Protein AF-A0A531KRN6-F1 (afdb_monomer)

Foldseek 3Di:
DVVVVQVQQVVLLVLQQVLQPPQFQWHWDWDPDPVPDRFIKIKIAGDCRLVDQQVRLQVQQCPDVVRDHWQCPCSVVRITIDGSPPDDPPVSVVSSVSSNVSSVD

Secondary structure (DSSP, 8-state):
-HHHHHHHHHHHHHHHHHHHTT-TTEEEEEEE-TT--S-EEEEEEE-GGGT--HHHHHHHHHTSSS----B-TTGGGTEEEE--TTPPTTHHHHHHHHHHHHHT-

Solvent-accessible surface area (backbone atoms only — not comparable to full-atom values): 5874 Å² total; per-residue (Å²): 112,71,69,64,52,52,53,52,32,52,50,37,45,50,50,42,40,62,48,46,60,88,44,61,35,46,49,67,45,81,40,72,38,91,86,69,54,102,44,65,30,33,38,38,38,37,34,73,72,46,76,34,49,26,54,52,45,47,50,54,36,42,71,38,89,77,58,44,86,58,53,54,94,45,19,94,77,30,21,34,34,46,70,51,71,92,64,56,96,68,47,55,58,52,52,27,51,50,54,41,58,68,70,72,111

Sequence (105 aa):
DHAGIRKREEAALRLWKDALQGLPGIAAHIIPDPTGNPLDRLQVFVTPESRFTAAGLASALAAGTPPIIVRNHEVERGHFFLDPCNLHPGEAEIVAERLRAVLST

pLDDT: mean 93.49, std 7.68, range [62.06, 98.56]

Mean predicted aligned error: 3.15 Å

Structure (mmCIF, N/CA/C/O backbone):
data_AF-A0A531KRN6-F1
#
_entry.id   AF-A0A531KRN6-F1
#
loop_
_atom_site.group_PDB
_atom_site.id
_atom_site.type_symbol
_atom_site.label_atom_id
_atom_site.label_alt_id
_atom_site.label_comp_id
_atom_site.label_asym_id
_atom_site.label_entity_id
_atom_site.label_seq_id
_atom_site.pdbx_PDB_ins_code
_atom_site.Cartn_x
_atom_site.Cartn_y
_atom_site.Cartn_z
_atom_site.occupancy
_atom_site.B_iso_or_equiv
_atom_site.auth_seq_id
_atom_site.auth_comp_id
_atom_site.auth_asym_id
_atom_site.auth_atom_id
_atom_site.pdbx_PDB_model_num
ATOM 1 N N . ASP A 1 1 ? 18.448 -13.784 -12.358 1.00 62.06 1 ASP A N 1
ATOM 2 C CA . ASP A 1 1 ? 18.038 -13.145 -13.621 1.00 62.06 1 ASP A CA 1
ATOM 3 C C . ASP A 1 1 ? 17.090 -11.992 -13.308 1.00 62.06 1 ASP A C 1
ATOM 5 O O . ASP A 1 1 ? 16.149 -12.177 -12.539 1.00 62.06 1 ASP A O 1
ATOM 9 N N . HIS A 1 2 ? 17.362 -10.811 -13.863 1.00 71.62 2 HIS A N 1
ATOM 10 C CA . HIS A 1 2 ? 16.570 -9.595 -13.662 1.00 71.62 2 HIS A CA 1
ATOM 11 C C . HIS A 1 2 ? 15.141 -9.732 -14.202 1.00 71.62 2 HIS A C 1
ATOM 13 O O . HIS A 1 2 ? 14.221 -9.139 -13.647 1.00 71.62 2 HIS A O 1
ATOM 19 N N . ALA A 1 3 ? 14.924 -10.543 -15.245 1.00 73.25 3 ALA A N 1
ATOM 20 C CA . ALA A 1 3 ? 13.583 -10.760 -15.785 1.00 73.25 3 ALA A CA 1
ATOM 21 C C . ALA A 1 3 ? 12.670 -11.515 -14.801 1.00 73.25 3 ALA A C 1
ATOM 23 O O . ALA A 1 3 ? 11.485 -11.203 -14.693 1.00 73.25 3 ALA A O 1
ATOM 24 N N . GLY A 1 4 ? 13.220 -12.479 -14.055 1.00 76.75 4 GLY A N 1
ATOM 25 C CA . GLY A 1 4 ? 12.479 -13.226 -13.036 1.00 76.75 4 GLY A CA 1
ATOM 26 C C . GLY A 1 4 ? 12.090 -12.377 -11.822 1.00 76.75 4 GLY A C 1
ATOM 27 O O . GLY A 1 4 ? 11.001 -12.556 -11.287 1.00 76.75 4 GLY A O 1
ATOM 28 N N . ILE A 1 5 ? 12.951 -11.435 -11.422 1.00 82.25 5 ILE A N 1
ATOM 29 C CA . ILE A 1 5 ? 12.674 -10.489 -10.328 1.00 82.25 5 ILE A CA 1
ATOM 30 C C . ILE A 1 5 ? 11.548 -9.536 -10.741 1.00 82.25 5 ILE A C 1
ATOM 32 O O . ILE A 1 5 ? 10.522 -9.495 -10.068 1.00 82.25 5 ILE A O 1
ATOM 36 N N . ARG A 1 6 ? 11.666 -8.906 -11.918 1.00 85.12 6 ARG A N 1
ATOM 37 C CA . ARG A 1 6 ? 10.645 -7.977 -12.427 1.00 85.12 6 ARG A CA 1
ATOM 38 C C . ARG A 1 6 ? 9.262 -8.610 -12.554 1.00 85.12 6 ARG A C 1
ATOM 40 O O . ARG A 1 6 ? 8.272 -7.992 -12.191 1.00 85.12 6 ARG A O 1
ATOM 47 N N . LYS A 1 7 ? 9.177 -9.863 -13.018 1.00 87.44 7 LYS A N 1
ATOM 48 C CA . LYS A 1 7 ? 7.892 -10.584 -13.099 1.00 87.44 7 LYS A CA 1
ATOM 49 C C . LYS A 1 7 ? 7.238 -10.791 -11.732 1.00 87.44 7 LYS A C 1
ATOM 51 O O . LYS A 1 7 ? 6.017 -10.735 -11.635 1.00 87.44 7 LYS A O 1
ATOM 56 N N . ARG A 1 8 ? 8.029 -11.061 -10.688 1.00 89.94 8 ARG A N 1
ATOM 57 C CA . ARG A 1 8 ? 7.511 -11.226 -9.319 1.00 89.94 8 ARG A CA 1
ATOM 58 C C . ARG A 1 8 ? 7.061 -9.894 -8.736 1.00 89.94 8 ARG A C 1
ATOM 60 O O . ARG A 1 8 ? 5.998 -9.839 -8.132 1.00 89.94 8 ARG A O 1
ATOM 67 N N . GLU A 1 9 ? 7.835 -8.839 -8.964 1.00 93.81 9 GLU A N 1
ATOM 68 C CA . GLU A 1 9 ? 7.487 -7.485 -8.533 1.00 93.81 9 GLU A CA 1
ATOM 69 C C . GLU A 1 9 ? 6.186 -7.011 -9.194 1.00 93.81 9 GLU A C 1
ATOM 71 O O . GLU A 1 9 ? 5.270 -6.561 -8.510 1.00 93.81 9 GLU A O 1
ATOM 76 N N . GLU A 1 10 ? 6.045 -7.214 -10.507 1.00 94.06 10 GLU A N 1
ATOM 77 C CA . GLU A 1 10 ? 4.817 -6.900 -11.241 1.00 94.06 10 GLU A CA 1
ATOM 78 C C . GLU A 1 10 ? 3.612 -7.705 -10.723 1.00 94.06 10 GLU A C 1
ATOM 80 O O . GLU A 1 10 ? 2.517 -7.160 -10.565 1.00 94.06 10 GLU A O 1
ATOM 85 N N . ALA A 1 11 ? 3.802 -8.994 -10.424 1.00 95.69 11 ALA A N 1
ATOM 86 C CA . ALA A 1 11 ? 2.746 -9.833 -9.862 1.00 95.69 11 ALA A CA 1
ATOM 87 C C . ALA A 1 11 ? 2.291 -9.337 -8.479 1.00 95.69 11 ALA A C 1
ATOM 89 O O . ALA A 1 11 ? 1.087 -9.262 -8.236 1.00 95.69 11 ALA A O 1
ATOM 90 N N . ALA A 1 12 ? 3.225 -8.938 -7.608 1.00 97.69 12 ALA A N 1
ATOM 91 C CA . ALA A 1 12 ? 2.905 -8.363 -6.301 1.00 97.69 12 ALA A CA 1
ATOM 92 C C . ALA A 1 12 ? 2.122 -7.046 -6.436 1.00 97.69 12 ALA A C 1
ATOM 94 O O . ALA A 1 12 ? 1.084 -6.873 -5.799 1.00 97.69 12 ALA A O 1
ATOM 95 N N . LEU A 1 13 ? 2.552 -6.152 -7.332 1.00 97.88 13 LEU A N 1
ATOM 96 C CA . LEU A 1 13 ? 1.861 -4.886 -7.593 1.00 97.88 13 LEU A CA 1
ATOM 97 C C . LEU A 1 13 ? 0.427 -5.094 -8.090 1.00 97.88 13 LEU A C 1
ATOM 99 O O . LEU A 1 13 ? -0.492 -4.416 -7.625 1.00 97.88 13 LEU A O 1
ATOM 103 N N . ARG A 1 14 ? 0.224 -6.036 -9.020 1.00 98.06 14 ARG A N 1
ATOM 104 C CA . ARG A 1 14 ? -1.111 -6.394 -9.522 1.00 98.06 14 ARG A CA 1
ATOM 105 C C . ARG A 1 14 ? -1.981 -6.971 -8.409 1.00 98.06 14 ARG A C 1
ATOM 107 O O . ARG A 1 14 ? -3.098 -6.500 -8.227 1.00 98.06 14 ARG A O 1
ATOM 114 N N . LEU A 1 15 ? -1.443 -7.903 -7.622 1.00 98.44 15 LEU A N 1
ATOM 115 C CA . LEU A 1 15 ? -2.144 -8.501 -6.486 1.00 98.44 15 LEU A CA 1
ATOM 116 C C . LEU A 1 15 ? -2.624 -7.440 -5.489 1.00 98.44 15 LEU A C 1
ATOM 118 O O . LEU A 1 15 ? -3.788 -7.443 -5.096 1.00 98.44 15 LEU A O 1
ATOM 122 N N . TRP A 1 16 ? -1.754 -6.512 -5.091 1.00 98.56 16 TRP A N 1
ATOM 123 C CA . TRP A 1 16 ? -2.110 -5.450 -4.147 1.00 98.56 16 TRP A CA 1
ATOM 124 C C . TRP A 1 16 ? -3.102 -4.456 -4.734 1.00 98.56 16 TRP A C 1
ATOM 126 O O . TRP A 1 16 ? -4.036 -4.041 -4.049 1.00 98.56 16 TRP A O 1
ATOM 136 N N . LYS A 1 17 ? -2.944 -4.097 -6.011 1.00 98.50 17 LYS A N 1
ATOM 137 C CA . LYS A 1 17 ? -3.906 -3.242 -6.704 1.00 98.50 17 LYS A CA 1
ATOM 138 C C . LYS A 1 17 ? -5.293 -3.881 -6.697 1.00 98.50 17 LYS A C 1
ATOM 140 O O . LYS A 1 17 ? -6.255 -3.211 -6.333 1.00 98.50 17 LYS A O 1
ATOM 145 N N . ASP A 1 18 ? -5.386 -5.158 -7.050 1.00 98.19 18 ASP A N 1
ATOM 146 C CA . ASP A 1 18 ? -6.639 -5.919 -7.074 1.00 98.19 18 ASP A CA 1
ATOM 147 C C . ASP A 1 18 ? -7.206 -6.123 -5.659 1.00 98.19 18 ASP A C 1
ATOM 149 O O . ASP A 1 18 ? -8.422 -6.142 -5.458 1.00 98.19 18 ASP A O 1
ATOM 153 N N . ALA A 1 19 ? -6.340 -6.205 -4.645 1.00 97.62 19 ALA A N 1
ATOM 154 C CA . ALA A 1 19 ? -6.753 -6.266 -3.249 1.00 97.62 19 ALA A CA 1
ATOM 155 C C . ALA A 1 19 ? -7.509 -5.012 -2.791 1.00 97.62 19 ALA A C 1
ATOM 157 O O . ALA A 1 19 ? -8.439 -5.132 -1.992 1.00 97.62 19 ALA A O 1
ATOM 158 N N . LEU A 1 20 ? -7.126 -3.847 -3.320 1.00 97.56 20 LEU A N 1
ATOM 159 C CA . LEU A 1 20 ? -7.679 -2.537 -2.976 1.00 97.56 20 LEU A CA 1
ATOM 160 C C . LEU A 1 20 ? -8.854 -2.102 -3.867 1.00 97.56 20 LEU A C 1
ATOM 162 O O . LEU A 1 20 ? -9.502 -1.096 -3.575 1.00 97.56 20 LEU A O 1
ATOM 166 N N . GLN A 1 21 ? -9.137 -2.816 -4.962 1.00 96.31 21 GLN A N 1
ATOM 167 C CA . GLN A 1 21 ? -10.203 -2.428 -5.885 1.00 96.31 21 GLN A CA 1
ATOM 168 C C . GLN A 1 21 ? -11.581 -2.438 -5.214 1.00 96.31 21 GLN A C 1
ATOM 170 O O . GLN A 1 21 ? -11.978 -3.409 -4.577 1.00 96.31 21 GLN A O 1
ATOM 175 N N . GLY A 1 22 ? -12.332 -1.353 -5.418 1.00 94.62 22 GLY A N 1
ATOM 176 C CA . GLY A 1 22 ? -13.706 -1.213 -4.931 1.00 94.62 22 GLY A CA 1
ATOM 177 C C . GLY A 1 22 ? -13.830 -0.832 -3.455 1.00 94.62 22 GLY A C 1
ATOM 178 O O . GLY A 1 22 ? -14.952 -0.656 -2.986 1.00 94.62 22 GLY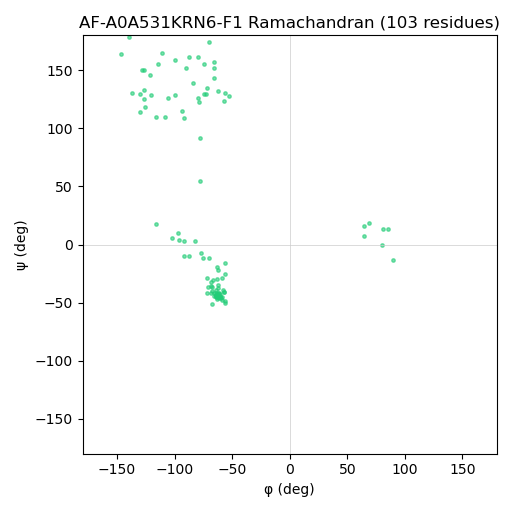 A O 1
ATOM 179 N N . LEU A 1 23 ? -12.717 -0.668 -2.729 1.00 96.25 23 LEU A N 1
ATOM 180 C CA . LEU A 1 23 ? -12.754 -0.199 -1.346 1.00 96.25 23 LEU A CA 1
ATOM 181 C C . LEU A 1 23 ? -13.110 1.301 -1.297 1.00 96.25 23 LEU A C 1
ATOM 183 O O . LEU A 1 23 ? -12.488 2.096 -2.010 1.00 96.25 23 LEU A O 1
ATOM 187 N N . PRO A 1 24 ? -14.096 1.715 -0.476 1.00 95.81 24 PRO A N 1
ATOM 188 C CA . PRO A 1 24 ? -14.483 3.116 -0.358 1.00 95.81 24 PRO A CA 1
ATOM 189 C C . PRO A 1 24 ? -13.306 4.009 0.033 1.00 95.81 24 PRO A C 1
ATOM 191 O O . PRO A 1 24 ? -12.581 3.734 0.985 1.00 95.81 24 PRO A O 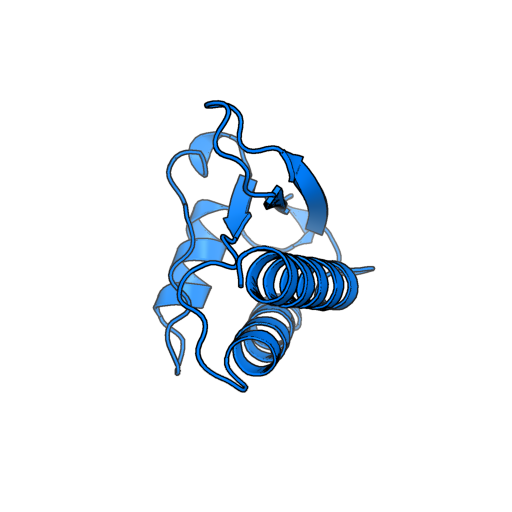1
ATOM 194 N N . GLY A 1 25 ? -13.127 5.091 -0.720 1.00 97.00 25 GLY A N 1
ATOM 195 C CA . GLY A 1 25 ? -12.096 6.093 -0.469 1.00 97.00 25 GLY A CA 1
ATOM 196 C C . GLY A 1 25 ? -10.655 5.645 -0.697 1.00 97.00 25 GLY A C 1
ATOM 197 O O . GLY A 1 25 ? -9.732 6.284 -0.193 1.00 97.00 25 GLY A O 1
ATOM 198 N N . ILE A 1 26 ? -10.453 4.561 -1.449 1.00 98.25 26 ILE A N 1
ATOM 199 C CA . ILE A 1 26 ? -9.130 4.076 -1.833 1.00 98.25 26 ILE A CA 1
ATOM 200 C C . ILE A 1 26 ? -9.012 4.044 -3.355 1.00 98.25 26 ILE A C 1
ATOM 202 O O . ILE A 1 26 ? -9.834 3.447 -4.050 1.00 98.25 26 ILE A O 1
ATOM 206 N N . ALA A 1 27 ? -7.946 4.650 -3.876 1.00 98.00 27 ALA A N 1
ATOM 207 C CA . ALA A 1 27 ? -7.550 4.513 -5.274 1.00 98.00 27 ALA A CA 1
ATOM 208 C C . ALA A 1 27 ? -6.090 4.061 -5.359 1.00 98.00 27 ALA A C 1
ATOM 210 O O . ALA A 1 27 ? -5.225 4.605 -4.676 1.00 98.00 27 ALA A O 1
ATOM 211 N N . ALA A 1 28 ? -5.816 3.058 -6.194 1.00 97.94 28 ALA A N 1
ATOM 212 C CA . ALA A 1 28 ? -4.498 2.445 -6.308 1.00 97.94 28 ALA A CA 1
ATOM 213 C C . ALA A 1 28 ? -4.006 2.441 -7.763 1.00 97.94 28 ALA A C 1
ATOM 215 O O . ALA A 1 28 ? -4.676 1.912 -8.659 1.00 97.94 28 ALA A O 1
ATOM 216 N N . HIS A 1 29 ? -2.817 3.001 -7.992 1.00 97.56 29 HIS A N 1
ATOM 217 C CA . HIS A 1 29 ? -2.215 3.159 -9.315 1.00 97.56 29 HIS A CA 1
ATOM 218 C C . HIS A 1 29 ? -0.783 2.639 -9.326 1.00 97.56 29 HIS A C 1
ATOM 220 O O . HIS A 1 29 ? 0.021 3.005 -8.474 1.00 97.56 29 HIS A O 1
ATOM 226 N N . ILE A 1 30 ? -0.459 1.790 -10.301 1.00 97.25 30 ILE A N 1
ATOM 227 C CA . ILE A 1 30 ? 0.926 1.386 -10.542 1.00 97.25 30 ILE A CA 1
ATOM 228 C C . ILE A 1 30 ? 1.595 2.521 -11.314 1.00 97.25 30 ILE A C 1
ATOM 230 O O . ILE A 1 30 ? 1.105 2.905 -12.377 1.00 97.25 30 ILE A O 1
ATOM 234 N N . ILE A 1 31 ? 2.675 3.067 -10.765 1.00 95.12 31 ILE A N 1
ATOM 235 C CA . ILE A 1 31 ? 3.447 4.152 -11.371 1.00 95.12 31 ILE A CA 1
ATOM 236 C C . ILE A 1 31 ? 4.926 3.761 -11.465 1.00 95.12 31 ILE A C 1
ATOM 238 O O . ILE A 1 31 ? 5.410 3.033 -10.593 1.00 95.12 31 ILE A O 1
ATOM 242 N N . PRO A 1 32 ? 5.664 4.265 -12.467 1.00 91.94 32 PRO A N 1
ATOM 243 C CA . PRO A 1 32 ? 7.111 4.123 -12.488 1.00 91.94 32 PRO A CA 1
ATOM 244 C C . PRO A 1 32 ? 7.750 4.905 -11.337 1.00 91.94 32 PRO A C 1
ATOM 246 O O . PRO A 1 32 ? 7.230 5.934 -10.891 1.00 91.94 32 PRO A O 1
ATOM 249 N N . ASP A 1 33 ? 8.907 4.442 -10.873 1.00 82.06 33 ASP A N 1
ATOM 250 C CA . ASP A 1 33 ? 9.727 5.176 -9.918 1.00 82.06 33 ASP A CA 1
ATOM 251 C C . ASP A 1 33 ? 10.094 6.572 -10.471 1.00 82.06 33 ASP A C 1
ATOM 253 O O . ASP A 1 33 ? 10.706 6.685 -11.538 1.00 82.06 33 ASP A O 1
ATOM 257 N N . PRO A 1 34 ? 9.765 7.660 -9.748 1.00 68.75 34 PRO A N 1
ATOM 258 C CA . PRO A 1 34 ? 9.964 9.022 -10.242 1.00 68.75 34 PRO A CA 1
ATOM 259 C C . PRO A 1 34 ? 11.442 9.430 -10.325 1.00 68.75 34 PRO A C 1
ATOM 261 O O . PRO A 1 34 ? 11.757 10.462 -10.910 1.00 68.75 34 PRO A O 1
ATOM 264 N N . THR A 1 35 ? 12.354 8.643 -9.744 1.00 77.06 35 THR A N 1
ATOM 265 C CA . THR A 1 35 ? 13.803 8.886 -9.780 1.00 77.06 35 THR A CA 1
ATOM 266 C C . THR A 1 35 ? 14.512 8.103 -10.889 1.00 77.06 35 THR A C 1
ATOM 268 O O . THR A 1 35 ? 15.731 8.189 -11.013 1.00 77.06 35 THR A O 1
ATOM 271 N N . GLY A 1 36 ? 13.761 7.371 -11.723 1.00 75.88 36 GLY A N 1
ATOM 272 C CA . GLY A 1 36 ? 14.302 6.594 -12.837 1.00 75.88 36 GLY A CA 1
ATOM 273 C C . GLY A 1 36 ? 14.873 5.233 -12.438 1.00 75.88 36 GLY A C 1
ATOM 274 O O . GLY A 1 36 ? 15.549 4.605 -13.256 1.00 75.88 36 GLY A O 1
ATOM 275 N N . ASN A 1 37 ? 14.608 4.748 -11.218 1.00 78.50 37 ASN A N 1
ATOM 276 C CA . ASN A 1 37 ? 14.917 3.355 -10.901 1.00 78.50 37 ASN A CA 1
ATOM 277 C C . ASN A 1 37 ? 14.024 2.437 -11.752 1.00 78.50 37 ASN A C 1
ATOM 279 O O . ASN A 1 37 ? 12.858 2.758 -11.974 1.00 78.50 37 ASN A O 1
ATOM 283 N N . PRO A 1 38 ? 14.520 1.281 -12.225 1.00 81.94 38 PRO A N 1
ATOM 284 C CA . PRO A 1 38 ? 13.736 0.349 -13.034 1.00 81.94 38 PRO A CA 1
ATOM 285 C C . PRO A 1 38 ? 12.778 -0.476 -12.154 1.00 81.94 38 PRO A C 1
ATOM 287 O O . PRO A 1 38 ? 12.835 -1.705 -12.151 1.00 81.94 38 PRO A O 1
ATOM 290 N N . LEU A 1 39 ? 11.948 0.215 -11.374 1.00 86.00 39 LEU A N 1
ATOM 291 C CA . LEU A 1 39 ? 11.016 -0.326 -10.398 1.00 86.00 39 LEU A CA 1
ATOM 292 C C . LEU A 1 39 ? 9.683 0.410 -10.519 1.00 86.00 39 LEU A C 1
ATOM 294 O O . LEU A 1 39 ? 9.643 1.637 -10.460 1.00 86.00 39 LEU A O 1
ATOM 298 N N . ASP A 1 40 ? 8.598 -0.346 -10.607 1.00 93.75 40 ASP A N 1
ATOM 299 C CA . ASP A 1 40 ? 7.258 0.206 -10.461 1.00 93.75 40 ASP A CA 1
ATOM 300 C C . ASP A 1 40 ? 6.818 0.153 -8.993 1.00 93.75 40 ASP A C 1
ATOM 302 O O . ASP A 1 40 ? 7.242 -0.706 -8.214 1.00 93.75 40 ASP A O 1
ATOM 306 N N . ARG A 1 41 ? 5.943 1.078 -8.607 1.00 95.50 41 ARG A N 1
ATOM 307 C CA . ARG A 1 41 ? 5.392 1.194 -7.253 1.00 95.50 41 ARG A CA 1
ATOM 308 C C . ARG A 1 41 ? 3.880 1.265 -7.312 1.00 95.50 41 ARG A C 1
ATOM 310 O O . ARG A 1 41 ? 3.323 1.816 -8.260 1.00 95.50 41 ARG A O 1
ATOM 317 N N . LEU A 1 42 ? 3.210 0.783 -6.270 1.00 97.56 42 LEU A N 1
ATOM 318 C CA . LEU A 1 42 ? 1.777 1.012 -6.119 1.00 97.56 42 LEU A CA 1
ATOM 319 C C . LEU A 1 42 ? 1.566 2.275 -5.285 1.00 97.56 42 LEU A C 1
ATOM 321 O O . LEU A 1 42 ? 1.821 2.277 -4.084 1.00 97.56 42 LEU A O 1
ATOM 325 N N . GLN A 1 43 ? 1.103 3.346 -5.920 1.00 98.00 43 GLN A N 1
ATOM 326 C CA . GLN A 1 43 ? 0.632 4.547 -5.242 1.00 98.00 43 GLN A CA 1
ATOM 327 C C . GLN A 1 43 ? -0.791 4.318 -4.735 1.00 98.00 43 GLN A C 1
ATOM 329 O O . GLN A 1 43 ? -1.670 3.954 -5.516 1.00 98.00 43 GLN A O 1
ATOM 334 N N . VAL A 1 44 ? -1.017 4.550 -3.444 1.00 98.38 44 VAL A N 1
ATOM 335 C CA . VAL A 1 44 ? -2.317 4.383 -2.785 1.00 98.38 44 VAL A CA 1
ATOM 336 C C . VAL A 1 44 ? -2.794 5.737 -2.282 1.00 98.38 44 VAL A C 1
ATOM 338 O O . VAL A 1 44 ? -2.232 6.276 -1.330 1.00 98.38 44 VAL A O 1
ATOM 341 N N . PHE A 1 45 ? -3.826 6.278 -2.923 1.00 98.50 45 PHE A N 1
ATOM 342 C CA . PHE A 1 45 ? -4.544 7.467 -2.477 1.00 98.50 45 PHE A CA 1
ATOM 343 C C . PHE A 1 45 ? -5.603 7.090 -1.452 1.00 98.50 45 PHE A C 1
ATOM 345 O O . PHE A 1 45 ? -6.311 6.093 -1.613 1.00 98.50 45 PHE A O 1
ATOM 352 N N . VAL A 1 46 ? -5.711 7.920 -0.420 1.00 98.44 46 VAL A N 1
ATOM 353 C CA . VAL A 1 46 ? -6.607 7.727 0.715 1.00 98.44 46 VAL A CA 1
ATOM 354 C C . VAL A 1 46 ? -7.460 8.977 0.870 1.00 98.44 46 VAL A C 1
ATOM 356 O O . VAL A 1 46 ? -6.940 10.068 1.110 1.00 98.44 46 VAL A O 1
ATOM 359 N N . THR A 1 47 ? -8.772 8.823 0.733 1.00 97.38 47 THR A N 1
ATOM 360 C CA . THR A 1 47 ? -9.751 9.901 0.903 1.00 97.38 47 THR A CA 1
ATOM 361 C C . THR A 1 47 ? -10.599 9.665 2.159 1.00 97.38 47 THR A C 1
ATOM 363 O O . THR A 1 47 ? -10.597 8.553 2.704 1.00 97.38 47 THR A O 1
ATOM 366 N N . PRO A 1 48 ? -11.333 10.682 2.654 1.00 95.50 48 PRO A N 1
ATOM 367 C CA . PRO A 1 48 ? -12.108 10.572 3.892 1.00 95.50 48 PRO A CA 1
ATOM 368 C C . PRO A 1 48 ? -13.137 9.431 3.918 1.00 95.50 48 PRO A C 1
ATOM 370 O O . PRO A 1 48 ? -13.453 8.926 4.994 1.00 95.50 48 PRO A O 1
ATOM 373 N N . GLU A 1 49 ? -13.630 8.977 2.763 1.00 96.50 49 GLU A N 1
ATOM 374 C CA . GLU A 1 49 ? -14.569 7.852 2.648 1.00 96.50 49 GLU A CA 1
ATOM 375 C C . GLU A 1 49 ? -13.976 6.528 3.158 1.00 96.50 49 GLU A C 1
ATOM 377 O O . GLU A 1 49 ? -14.729 5.644 3.567 1.00 96.50 49 GLU A O 1
ATOM 382 N N . SER A 1 50 ? -12.643 6.414 3.203 1.00 95.75 50 SER A N 1
ATOM 383 C CA . SER A 1 50 ? -11.931 5.271 3.791 1.00 95.75 50 SER A CA 1
ATOM 384 C C . SER A 1 50 ? -11.928 5.272 5.322 1.00 95.75 50 SER A C 1
ATOM 386 O O . SER A 1 50 ? -11.520 4.289 5.930 1.00 95.75 50 SER A O 1
ATOM 388 N N . ARG A 1 51 ? -12.344 6.382 5.955 1.00 95.88 51 ARG A N 1
ATOM 389 C CA . ARG A 1 51 ? -12.225 6.660 7.402 1.00 95.88 51 ARG A CA 1
ATOM 390 C C . ARG A 1 51 ? -10.789 6.776 7.918 1.00 95.88 51 ARG A C 1
ATOM 392 O O . ARG A 1 51 ? -10.584 6.944 9.119 1.00 95.88 51 ARG A O 1
ATOM 399 N N . PHE A 1 52 ? -9.806 6.762 7.024 1.00 97.38 52 PHE A N 1
ATOM 400 C CA . PHE A 1 52 ? -8.409 7.006 7.342 1.00 97.38 52 PHE A CA 1
ATOM 401 C C . PHE A 1 52 ? -7.907 8.293 6.681 1.00 97.38 52 PHE A C 1
ATOM 403 O O . PHE A 1 52 ? -8.391 8.728 5.639 1.00 97.38 52 PHE A O 1
ATOM 410 N N . THR A 1 53 ? -6.872 8.881 7.276 1.00 98.25 53 THR A N 1
ATOM 411 C CA . THR A 1 53 ? -5.903 9.689 6.526 1.00 98.25 53 THR A CA 1
ATOM 412 C C . THR A 1 53 ?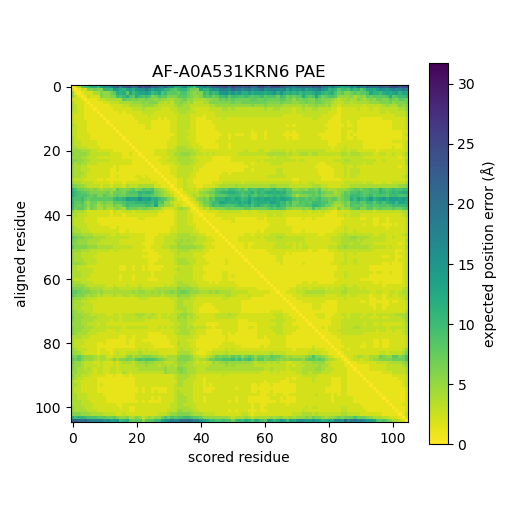 -4.808 8.766 5.991 1.00 98.25 53 THR A C 1
ATOM 414 O O . THR A 1 53 ? -4.610 7.674 6.525 1.00 98.25 53 THR A O 1
ATOM 417 N N . ALA A 1 54 ? -4.034 9.188 4.988 1.00 98.44 54 ALA A N 1
ATOM 418 C CA . ALA A 1 54 ? -2.907 8.380 4.508 1.00 98.44 54 ALA A CA 1
ATOM 419 C C . ALA A 1 54 ? -1.889 8.068 5.625 1.00 98.44 54 ALA A C 1
ATOM 421 O O . ALA A 1 54 ? -1.418 6.936 5.734 1.00 98.44 54 ALA A O 1
ATOM 422 N N . ALA A 1 55 ? -1.613 9.037 6.507 1.00 98.31 55 ALA A N 1
ATOM 423 C CA . ALA A 1 55 ? -0.755 8.843 7.676 1.00 98.31 55 ALA A CA 1
ATOM 424 C C . ALA A 1 55 ? -1.371 7.864 8.692 1.00 98.31 55 ALA A C 1
ATOM 426 O O . ALA A 1 55 ? -0.676 6.996 9.227 1.00 98.31 55 ALA A O 1
ATOM 427 N N . GLY A 1 56 ? -2.681 7.975 8.931 1.00 98.19 56 GLY A N 1
ATOM 428 C CA . GLY A 1 56 ? -3.421 7.078 9.815 1.00 98.19 56 GLY A CA 1
ATOM 429 C C . GLY A 1 56 ? -3.438 5.640 9.300 1.00 98.19 56 GLY A C 1
ATOM 430 O O . GLY A 1 56 ? -3.150 4.723 10.063 1.00 98.19 56 GLY A O 1
ATOM 431 N N . LEU A 1 57 ? -3.683 5.441 8.002 1.00 98.06 57 LEU A N 1
ATOM 432 C CA . LEU A 1 57 ? -3.652 4.119 7.376 1.00 98.06 57 LEU A CA 1
ATOM 433 C C . LEU A 1 57 ? -2.249 3.505 7.430 1.00 98.06 57 LEU A C 1
ATOM 435 O O . LEU A 1 57 ? -2.102 2.353 7.831 1.00 98.06 57 LEU A O 1
ATOM 439 N N . ALA A 1 58 ? -1.208 4.279 7.105 1.00 98.38 58 ALA A N 1
ATOM 440 C CA . ALA A 1 58 ? 0.179 3.829 7.235 1.00 98.38 58 ALA A CA 1
ATOM 441 C C . ALA A 1 58 ? 0.511 3.400 8.677 1.00 98.38 58 ALA A C 1
ATOM 443 O O . ALA A 1 58 ? 1.155 2.374 8.890 1.00 98.38 58 ALA A O 1
ATOM 444 N N . SER A 1 59 ? 0.024 4.148 9.671 1.00 98.19 59 SER A N 1
ATOM 445 C CA . SER A 1 59 ? 0.230 3.832 11.089 1.00 98.19 59 SER A CA 1
ATOM 446 C C . SER A 1 59 ? -0.528 2.570 11.513 1.00 98.19 59 SER A C 1
ATOM 448 O O . SER A 1 59 ? 0.027 1.727 12.214 1.00 98.19 59 SER A O 1
ATOM 450 N N . ALA A 1 60 ? -1.770 2.397 11.052 1.00 97.81 60 ALA A N 1
ATOM 451 C CA . ALA A 1 60 ? -2.580 1.209 11.322 1.00 97.81 60 ALA A CA 1
ATOM 452 C C . ALA A 1 60 ? -1.971 -0.065 10.708 1.00 97.81 60 ALA A C 1
ATOM 454 O O . ALA A 1 60 ? -1.958 -1.122 11.340 1.00 97.81 60 ALA A O 1
ATOM 455 N N . LEU A 1 61 ? -1.420 0.041 9.496 1.00 97.94 61 LEU A N 1
ATOM 456 C CA . LEU A 1 61 ? -0.692 -1.041 8.830 1.00 97.94 61 LEU A CA 1
ATOM 457 C C . LEU A 1 61 ? 0.587 -1.423 9.590 1.00 97.94 61 LEU A C 1
ATOM 459 O O . LEU A 1 61 ? 0.840 -2.612 9.806 1.00 97.94 61 LEU A O 1
ATOM 463 N N . ALA A 1 62 ? 1.353 -0.432 10.053 1.00 98.12 62 ALA A N 1
ATOM 464 C CA . ALA A 1 62 ? 2.575 -0.647 10.825 1.00 98.12 62 ALA A CA 1
ATOM 465 C C . ALA A 1 62 ?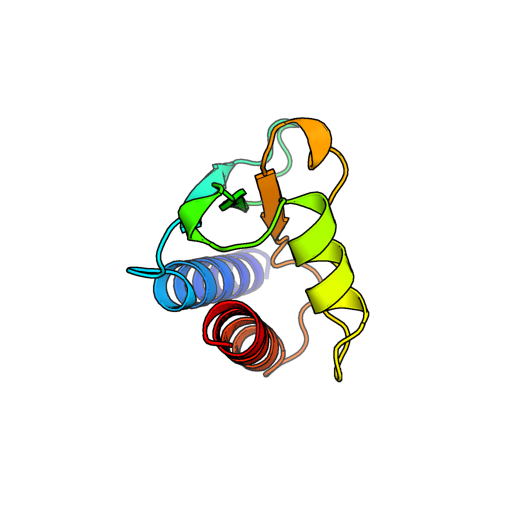 2.313 -1.238 12.223 1.00 98.12 62 ALA A C 1
ATOM 467 O O . ALA A 1 62 ? 3.119 -2.023 12.711 1.00 98.12 62 ALA A O 1
ATOM 468 N N . ALA A 1 63 ? 1.184 -0.904 12.854 1.00 97.44 63 ALA A N 1
ATOM 469 C CA . ALA A 1 63 ? 0.774 -1.458 14.148 1.00 97.44 63 ALA A CA 1
ATOM 470 C C . ALA A 1 63 ? 0.192 -2.885 14.055 1.00 97.44 63 ALA A C 1
ATOM 472 O O . ALA A 1 63 ? -0.104 -3.507 15.075 1.00 97.44 63 ALA A O 1
ATOM 473 N N . GLY A 1 64 ? -0.011 -3.395 12.837 1.00 94.44 64 GLY A N 1
ATOM 474 C CA . GLY A 1 64 ? -0.555 -4.722 12.584 1.00 94.44 64 GLY A CA 1
ATOM 475 C C . GLY A 1 64 ? 0.380 -5.874 12.952 1.00 94.44 64 GLY A C 1
ATOM 476 O O . GLY A 1 64 ? 1.548 -5.701 13.287 1.00 94.44 64 GLY A O 1
ATOM 477 N N . THR A 1 65 ? -0.139 -7.098 12.846 1.00 93.81 65 THR A N 1
ATOM 478 C CA . THR A 1 65 ? 0.657 -8.325 12.971 1.00 93.81 65 THR A CA 1
ATOM 479 C C . THR A 1 65 ? 0.357 -9.245 11.779 1.00 93.81 65 THR A C 1
ATOM 481 O O . THR A 1 65 ? -0.782 -9.704 11.664 1.00 93.81 65 THR A O 1
ATOM 484 N N . PRO A 1 66 ? 1.331 -9.497 10.880 1.00 94.69 66 PRO A N 1
ATOM 485 C CA . PRO A 1 66 ? 2.648 -8.848 10.825 1.00 94.69 66 PRO A CA 1
ATOM 486 C C . PRO A 1 66 ? 2.551 -7.345 10.476 1.00 94.69 66 PRO A C 1
ATOM 488 O O . PRO A 1 66 ? 1.547 -6.919 9.890 1.00 94.69 66 PRO A O 1
ATOM 491 N N . PRO A 1 67 ? 3.563 -6.536 10.845 1.00 96.94 67 PRO A N 1
ATOM 492 C CA . PRO A 1 67 ? 3.595 -5.115 10.517 1.00 96.94 67 PRO A CA 1
ATOM 493 C C . PRO A 1 67 ? 3.871 -4.911 9.024 1.00 96.94 67 PRO A C 1
ATOM 495 O O . PRO A 1 67 ? 4.784 -5.523 8.470 1.00 96.94 67 PRO A O 1
ATOM 498 N N . ILE A 1 68 ? 3.118 -4.015 8.382 1.00 97.38 68 ILE A N 1
ATOM 499 C CA . ILE A 1 68 ? 3.359 -3.611 6.990 1.00 97.38 68 ILE A CA 1
ATOM 500 C C . ILE A 1 68 ? 3.904 -2.183 6.979 1.00 97.38 68 ILE A C 1
ATOM 502 O O . ILE A 1 68 ? 3.183 -1.229 7.271 1.00 97.38 68 ILE A O 1
ATOM 506 N N . ILE A 1 69 ? 5.188 -2.037 6.645 1.00 96.75 69 ILE A N 1
ATOM 507 C CA . ILE A 1 69 ? 5.861 -0.736 6.583 1.00 96.75 69 ILE A CA 1
ATOM 508 C C . ILE A 1 69 ? 5.797 -0.206 5.156 1.00 96.75 69 ILE A C 1
ATOM 510 O O . ILE A 1 69 ? 6.380 -0.779 4.238 1.00 96.75 69 ILE A O 1
ATOM 514 N N . VAL A 1 70 ? 5.081 0.901 4.976 1.00 96.75 70 VAL A N 1
ATOM 515 C CA . VAL A 1 70 ? 4.888 1.537 3.669 1.00 96.75 70 VAL A CA 1
ATOM 516 C C . VAL A 1 70 ? 5.829 2.722 3.490 1.00 96.75 70 VAL A C 1
ATOM 518 O O . VAL A 1 70 ? 6.291 3.335 4.455 1.00 96.75 70 VAL A O 1
ATOM 521 N N . ARG A 1 71 ? 6.071 3.111 2.238 1.00 95.75 71 ARG A N 1
ATOM 522 C CA . ARG A 1 71 ? 6.812 4.331 1.920 1.00 95.75 71 ARG A CA 1
ATOM 523 C C . ARG A 1 71 ? 5.890 5.541 2.103 1.00 95.75 71 ARG A C 1
ATOM 525 O O . ARG A 1 71 ? 5.198 5.972 1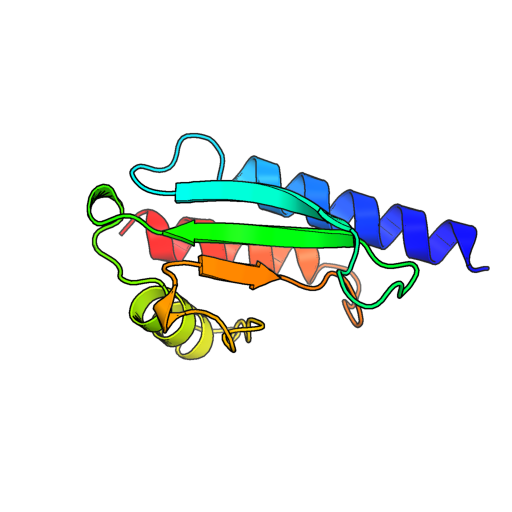.181 1.00 95.75 71 ARG A O 1
ATOM 532 N N . ASN A 1 72 ? 5.907 6.109 3.304 1.00 96.19 72 ASN A N 1
ATOM 533 C CA . ASN A 1 72 ? 4.972 7.138 3.770 1.00 96.19 72 ASN A CA 1
ATOM 534 C C . ASN A 1 72 ? 5.474 8.594 3.655 1.00 96.19 72 ASN A C 1
ATOM 536 O O . ASN A 1 72 ? 4.821 9.495 4.162 1.00 96.19 72 ASN A O 1
ATOM 540 N N . HIS A 1 73 ? 6.592 8.864 2.978 1.00 95.94 73 HIS A N 1
ATOM 541 C CA . HIS A 1 73 ? 7.152 10.224 2.842 1.00 95.94 73 HIS A CA 1
ATOM 542 C C . HIS A 1 73 ? 6.211 11.290 2.237 1.00 95.94 73 HIS A C 1
ATOM 544 O O . HIS A 1 73 ? 6.485 12.478 2.374 1.00 95.94 73 HIS A O 1
ATOM 550 N N . GLU A 1 74 ? 5.117 10.885 1.583 1.00 96.62 74 GLU A N 1
ATOM 551 C CA . GLU A 1 74 ? 4.130 11.788 0.975 1.00 96.62 74 GLU A CA 1
ATOM 552 C C . GLU A 1 74 ? 2.733 11.692 1.611 1.00 96.62 74 GLU A C 1
ATOM 554 O O . GLU A 1 74 ? 1.767 12.175 1.026 1.00 96.62 74 GLU A O 1
ATOM 559 N N . VAL A 1 75 ? 2.595 11.124 2.816 1.00 98.00 75 VAL A N 1
ATOM 560 C CA . VAL A 1 75 ? 1.272 10.968 3.463 1.00 98.00 75 VAL A CA 1
ATOM 561 C C . VAL A 1 75 ? 0.530 12.282 3.690 1.00 98.00 75 VAL A C 1
ATOM 563 O O . VAL A 1 75 ? -0.697 12.299 3.625 1.00 98.00 75 VAL A O 1
ATOM 566 N N . GLU A 1 76 ? 1.248 13.392 3.860 1.00 97.31 76 GLU A N 1
ATOM 567 C CA . GLU A 1 76 ? 0.669 14.742 3.943 1.00 97.31 76 GLU A CA 1
ATOM 568 C C . GLU A 1 76 ? -0.049 15.165 2.647 1.00 97.31 76 GLU A C 1
ATOM 570 O O . GLU A 1 76 ? -0.886 16.063 2.652 1.00 97.31 76 GLU A O 1
ATOM 575 N N . ARG A 1 77 ? 0.250 14.504 1.521 1.00 97.50 77 ARG A N 1
ATOM 576 C CA . ARG A 1 77 ? -0.394 14.715 0.215 1.00 97.50 77 ARG A CA 1
ATOM 577 C C . ARG A 1 77 ? -1.599 13.794 -0.010 1.00 97.50 77 ARG A C 1
ATOM 579 O O . ARG A 1 77 ? -2.193 13.837 -1.082 1.00 97.50 77 ARG A O 1
ATOM 586 N N . GLY A 1 78 ? -1.966 12.977 0.980 1.00 98.12 78 GLY A N 1
ATOM 587 C CA . GLY A 1 78 ? -3.104 12.058 0.900 1.00 98.12 78 GLY A CA 1
ATOM 588 C C . GLY A 1 78 ? -2.787 10.705 0.258 1.00 98.12 78 GLY A C 1
ATOM 589 O O . GLY A 1 78 ? -3.712 9.956 -0.052 1.00 98.12 78 GLY A O 1
ATOM 590 N N . HIS A 1 79 ? -1.510 10.351 0.076 1.00 98.31 79 HIS A N 1
ATOM 591 C CA . HIS A 1 79 ? -1.122 9.049 -0.474 1.00 98.31 79 HIS A CA 1
ATOM 592 C C . HIS A 1 79 ? 0.187 8.505 0.105 1.00 98.31 79 HIS A C 1
ATOM 594 O O . HIS A 1 79 ? 0.988 9.222 0.696 1.00 98.31 79 HIS A O 1
ATOM 600 N N . PHE A 1 80 ? 0.427 7.213 -0.093 1.00 98.00 80 PHE A N 1
ATOM 601 C CA . PHE A 1 80 ? 1.719 6.566 0.159 1.00 98.00 80 PHE A CA 1
ATOM 602 C C . PHE A 1 80 ? 2.030 5.557 -0.948 1.00 98.00 80 PHE A C 1
ATOM 604 O O . PHE A 1 80 ? 1.229 5.365 -1.865 1.00 98.00 80 PHE A O 1
ATOM 611 N N . PHE A 1 81 ? 3.194 4.911 -0.865 1.00 97.12 81 PHE A N 1
ATOM 612 C CA . PHE A 1 81 ? 3.611 3.903 -1.837 1.00 97.12 81 PHE A CA 1
ATOM 613 C C . PHE A 1 81 ? 3.887 2.549 -1.185 1.00 97.12 81 PHE A C 1
ATOM 615 O O . PHE A 1 81 ? 4.396 2.476 -0.063 1.00 97.12 81 PHE A O 1
ATOM 622 N N . LEU A 1 82 ? 3.584 1.488 -1.927 1.00 96.62 82 LEU A N 1
ATOM 623 C CA . LEU A 1 82 ? 4.061 0.134 -1.672 1.00 96.62 82 LEU A CA 1
ATOM 624 C C . LEU A 1 82 ? 5.139 -0.203 -2.701 1.00 96.62 82 LEU A C 1
ATOM 626 O O . LEU A 1 82 ? 4.909 -0.104 -3.911 1.00 96.62 82 LEU A O 1
ATOM 630 N N . ASP A 1 83 ? 6.295 -0.614 -2.195 1.00 94.88 83 ASP A N 1
ATOM 631 C CA . ASP A 1 83 ? 7.420 -1.058 -3.005 1.00 94.88 83 ASP A CA 1
ATOM 632 C C . ASP A 1 83 ? 7.421 -2.599 -3.019 1.00 94.88 83 ASP A C 1
ATOM 634 O O . ASP A 1 83 ? 7.372 -3.208 -1.950 1.00 94.88 83 ASP A O 1
ATOM 638 N N . PRO A 1 84 ? 7.481 -3.258 -4.189 1.00 93.62 84 PRO A N 1
ATOM 639 C CA . PRO A 1 84 ? 7.459 -4.720 -4.283 1.00 93.62 84 PRO A CA 1
ATOM 640 C C . PRO A 1 84 ? 8.836 -5.370 -4.058 1.00 93.62 84 PRO A C 1
ATOM 642 O O . PRO A 1 84 ? 8.984 -6.586 -4.186 1.00 93.62 84 PRO A O 1
ATOM 645 N N . CYS A 1 85 ? 9.858 -4.573 -3.743 1.00 88.56 85 CYS A N 1
ATOM 646 C CA . CYS A 1 85 ? 11.204 -5.065 -3.486 1.00 88.56 85 CYS A CA 1
ATOM 647 C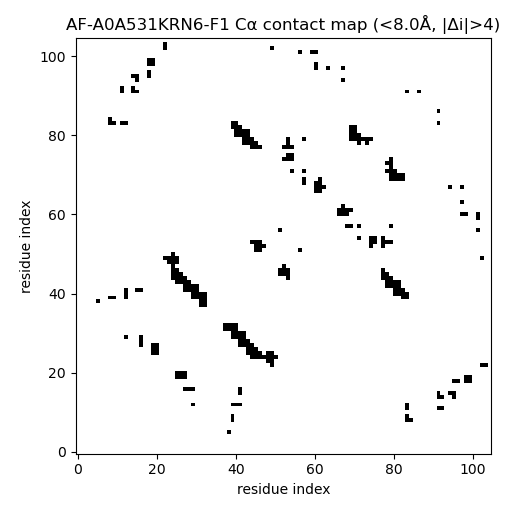 C . CYS A 1 85 ? 11.306 -5.750 -2.118 1.00 88.56 85 CYS A C 1
ATOM 649 O O . CYS A 1 85 ? 10.595 -5.409 -1.178 1.00 88.56 85 CYS A O 1
ATOM 651 N N . ASN A 1 86 ? 12.277 -6.656 -1.990 1.00 85.88 86 ASN A N 1
ATOM 652 C CA . ASN A 1 86 ? 12.615 -7.363 -0.747 1.00 85.88 86 ASN A CA 1
ATOM 653 C C . ASN A 1 86 ? 11.529 -8.305 -0.197 1.00 85.88 86 ASN A C 1
ATOM 655 O O . ASN A 1 86 ? 11.638 -8.725 0.949 1.00 85.88 86 ASN A O 1
ATOM 659 N N . LEU A 1 87 ? 10.528 -8.672 -1.004 1.00 91.25 87 LEU A N 1
ATOM 660 C CA . LEU A 1 87 ? 9.529 -9.665 -0.612 1.00 91.25 87 LEU A CA 1
ATOM 661 C C . LEU A 1 87 ? 10.105 -11.088 -0.654 1.00 91.25 87 LEU A C 1
ATOM 663 O O . LEU A 1 87 ? 10.643 -11.535 -1.675 1.00 91.25 87 LEU A O 1
ATOM 667 N N . HIS A 1 88 ? 9.920 -11.830 0.429 1.00 92.44 88 HIS A N 1
ATOM 668 C CA . HIS A 1 88 ? 10.066 -13.280 0.469 1.00 92.44 88 HIS A CA 1
ATOM 669 C C . HIS A 1 88 ? 8.817 -13.976 -0.107 1.00 92.44 88 HIS A C 1
ATOM 671 O O . HIS A 1 88 ? 7.743 -13.374 -0.204 1.00 92.44 88 HIS A O 1
ATOM 677 N N . PRO A 1 89 ? 8.919 -15.260 -0.506 1.00 92.44 89 PRO A N 1
ATOM 678 C CA . PRO A 1 89 ? 7.761 -16.022 -0.973 1.00 92.44 89 PRO A CA 1
ATOM 679 C C . PRO A 1 89 ? 6.599 -15.992 0.036 1.00 92.44 89 PRO A C 1
ATOM 681 O O . PRO A 1 89 ? 6.797 -16.316 1.204 1.00 92.44 89 PRO A O 1
ATOM 684 N N . GLY A 1 90 ? 5.398 -15.624 -0.422 1.00 94.69 90 GLY A N 1
ATOM 685 C CA . GLY A 1 90 ? 4.184 -15.527 0.401 1.00 94.69 90 GLY A CA 1
ATOM 686 C C . GLY A 1 90 ? 3.937 -14.158 1.051 1.00 94.69 90 GLY A C 1
ATOM 687 O O . GLY A 1 90 ? 2.838 -13.900 1.539 1.00 94.69 90 GLY A O 1
ATOM 688 N N . GLU A 1 91 ? 4.924 -13.255 1.071 1.00 96.62 91 GLU A N 1
ATOM 689 C CA . GLU A 1 91 ? 4.753 -11.946 1.720 1.00 96.62 91 GLU A CA 1
ATOM 690 C C . GLU A 1 91 ? 3.828 -11.011 0.932 1.00 96.62 91 GLU A C 1
ATOM 692 O O . GLU A 1 91 ? 3.137 -10.185 1.529 1.00 96.62 91 GLU A O 1
ATOM 697 N N . ALA A 1 92 ? 3.753 -11.157 -0.395 1.00 97.50 92 ALA A N 1
ATOM 698 C CA . ALA A 1 92 ? 2.844 -10.359 -1.215 1.00 97.50 92 ALA A CA 1
ATOM 699 C C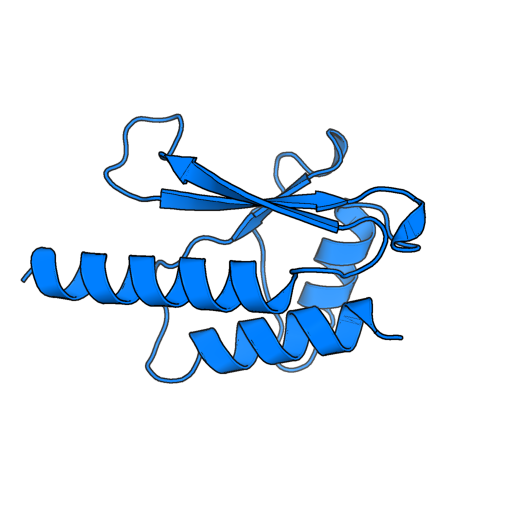 . ALA A 1 92 ? 1.374 -10.622 -0.839 1.00 97.50 92 ALA A C 1
ATOM 701 O O . ALA A 1 92 ? 0.586 -9.682 -0.718 1.00 97.50 92 ALA A O 1
ATOM 702 N N . GLU A 1 93 ? 1.020 -11.883 -0.606 1.00 98.19 93 GLU A N 1
ATOM 703 C CA . GLU A 1 93 ? -0.302 -12.331 -0.180 1.00 98.19 93 GLU A CA 1
ATOM 704 C C . GLU A 1 93 ? -0.634 -11.822 1.224 1.00 98.19 93 GLU A C 1
ATOM 706 O O . GLU A 1 93 ? -1.706 -11.256 1.432 1.00 98.19 93 GLU A O 1
ATOM 711 N N . IL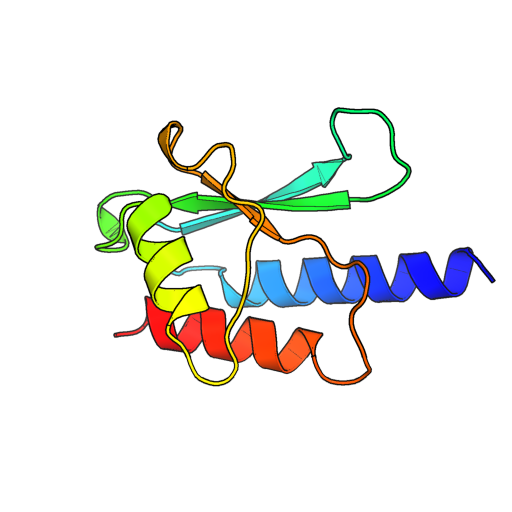E A 1 94 ? 0.319 -11.911 2.155 1.00 97.94 94 ILE A N 1
ATOM 712 C CA . ILE A 1 94 ? 0.171 -11.370 3.513 1.00 97.94 94 ILE A CA 1
ATOM 713 C C . ILE A 1 94 ? -0.107 -9.861 3.472 1.00 97.94 94 ILE A C 1
ATOM 715 O O . ILE A 1 94 ? -1.014 -9.377 4.151 1.00 97.94 94 ILE A O 1
ATOM 719 N N . VAL A 1 95 ? 0.635 -9.101 2.659 1.00 98.00 95 VAL A N 1
ATOM 720 C CA . VAL A 1 95 ? 0.397 -7.659 2.482 1.00 98.00 95 VAL A CA 1
ATOM 721 C C . VAL A 1 95 ? -1.018 -7.407 1.948 1.00 98.00 95 VAL A C 1
ATOM 723 O O . VAL A 1 95 ? -1.728 -6.559 2.490 1.00 98.00 95 VAL A O 1
ATOM 726 N N . ALA A 1 96 ? -1.462 -8.159 0.936 1.00 98.00 96 ALA A N 1
ATOM 727 C CA . ALA A 1 96 ? -2.803 -8.029 0.360 1.00 98.00 96 ALA A CA 1
ATOM 728 C C . ALA A 1 96 ? -3.916 -8.290 1.392 1.00 98.00 96 ALA A C 1
ATOM 730 O O . ALA A 1 96 ? -4.880 -7.523 1.485 1.00 98.00 96 ALA A O 1
ATOM 731 N N . GLU A 1 97 ? -3.774 -9.349 2.189 1.00 97.25 97 GLU A N 1
ATOM 732 C CA . GLU A 1 97 ? -4.712 -9.693 3.258 1.00 97.25 97 GLU A CA 1
ATOM 733 C C . GLU A 1 97 ? -4.762 -8.606 4.332 1.00 97.25 97 GLU A C 1
ATOM 735 O O . GLU A 1 97 ? -5.848 -8.179 4.729 1.00 97.25 97 GLU A O 1
ATOM 740 N N . ARG A 1 98 ? -3.602 -8.098 4.767 1.00 97.19 98 ARG A N 1
ATOM 741 C CA . ARG A 1 98 ? -3.519 -7.029 5.773 1.00 97.19 98 ARG A CA 1
ATOM 742 C C . ARG A 1 98 ? -4.130 -5.720 5.281 1.00 97.19 98 ARG A C 1
ATOM 744 O O . ARG A 1 98 ? -4.850 -5.085 6.049 1.00 97.19 98 ARG A O 1
ATOM 751 N N . LEU A 1 99 ? -3.893 -5.341 4.024 1.00 97.00 99 LEU A N 1
ATOM 752 C CA . LEU A 1 99 ? -4.514 -4.162 3.410 1.00 97.00 99 LEU A CA 1
ATOM 753 C C . LEU A 1 99 ? -6.042 -4.251 3.485 1.00 97.00 99 LEU A C 1
ATOM 755 O O . LEU A 1 99 ? -6.689 -3.331 3.983 1.00 97.00 99 LEU A O 1
ATOM 759 N N . ARG A 1 100 ? -6.617 -5.384 3.064 1.00 95.62 100 ARG A N 1
ATOM 760 C CA . ARG A 1 100 ? -8.068 -5.608 3.130 1.00 95.62 100 ARG A CA 1
ATOM 761 C C . ARG A 1 100 ? -8.588 -5.625 4.559 1.00 95.62 100 ARG A C 1
ATOM 763 O O . ARG A 1 100 ? -9.610 -5.002 4.827 1.00 95.62 100 ARG A O 1
ATOM 770 N N . ALA A 1 101 ? -7.895 -6.311 5.465 1.00 94.88 101 ALA A N 1
ATOM 771 C CA . ALA A 1 101 ? -8.318 -6.438 6.853 1.00 94.88 101 ALA A CA 1
ATOM 772 C C . ALA A 1 101 ? -8.408 -5.076 7.554 1.00 94.88 101 ALA A C 1
ATOM 774 O O . ALA A 1 101 ? -9.382 -4.830 8.251 1.00 94.88 101 ALA A O 1
ATOM 775 N N . VAL A 1 102 ? -7.432 -4.185 7.341 1.00 95.62 102 VAL A N 1
ATOM 776 C CA . VAL A 1 102 ? -7.428 -2.843 7.951 1.00 95.62 102 VAL A CA 1
ATOM 777 C C . VAL A 1 102 ? -8.505 -1.935 7.347 1.00 95.62 102 VAL A C 1
ATOM 779 O O . VAL A 1 102 ? -9.113 -1.141 8.060 1.00 95.62 102 VAL A O 1
ATOM 782 N N . LEU A 1 103 ? -8.761 -2.050 6.043 1.00 92.38 103 LEU A N 1
ATOM 783 C CA . LEU A 1 103 ? -9.697 -1.182 5.319 1.00 92.38 103 LEU A CA 1
ATOM 784 C C . LEU A 1 103 ? -11.157 -1.659 5.338 1.00 92.38 103 LEU A C 1
ATOM 786 O O . LEU A 1 103 ? -12.036 -0.920 4.906 1.00 92.38 103 LEU A O 1
ATOM 790 N N . SER A 1 104 ? -11.420 -2.878 5.812 1.00 86.12 104 SER A N 1
ATOM 791 C CA . SER A 1 104 ? -12.775 -3.452 5.897 1.00 86.12 104 SER A CA 1
ATOM 792 C C . SER A 1 104 ? -13.367 -3.415 7.313 1.00 86.12 104 SER A C 1
ATOM 794 O O . SER A 1 104 ? -14.433 -3.987 7.536 1.00 86.12 104 SER A O 1
ATOM 796 N N . THR A 1 105 ? -12.670 -2.780 8.260 1.00 65.31 105 THR A N 1
ATOM 797 C CA . THR A 1 105 ? -13.108 -2.562 9.653 1.00 65.31 105 THR A CA 1
ATOM 798 C C . THR A 1 105 ? -13.951 -1.300 9.801 1.00 65.31 105 THR A C 1
ATOM 800 O O . THR A 1 105 ? -14.989 -1.365 10.497 1.00 65.31 105 THR A O 1
#

Radius of gyrat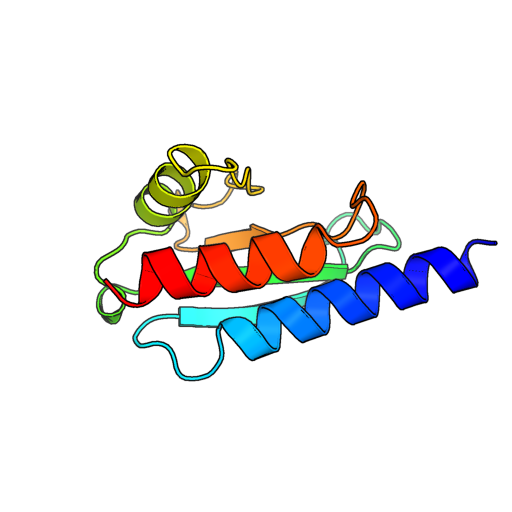ion: 13.12 Å; Cα contacts (8 Å, |Δi|>4): 162; chains: 1; bounding box: 33×31×30 Å

Nearest PDB structures (foldseek):
  8t7j-assembly1_A-2  TM=8.733E-01  e=7.348E-07  Streptomyces sp. SANK 62799
  8t7j-assembly1_B-2  TM=8.728E-01  e=1.222E-06  Streptomyces sp. SANK 62799
  7lc0-assembly1_F  TM=8.581E-01  e=1.132E-05  Salmonella enterica subsp. enterica serovar Typhimurium str. LT2
  8t7j-assembly1_D-2  TM=8.575E-01  e=9.965E-06  Streptomyces sp. SANK 62799
  6edz-assembly1_C  TM=4.271E-01  e=7.705E-01  Mycobacterium tuberculosis CDC1551